Protein AF-A0A5Q4G7K2-F1 (afdb_monomer)

Solvent-accessible surface area (backbone atoms only — not comparable to full-atom values): 6669 Å² total; per-residue (Å²): 133,84,73,88,83,64,80,85,77,72,58,67,64,56,46,52,44,23,51,54,10,45,53,49,44,71,73,44,44,65,58,47,44,46,47,66,70,43,23,53,80,71,65,72,50,66,88,72,72,77,33,68,70,57,49,51,54,42,41,50,33,73,67,38,36,67,53,50,46,58,52,56,28,23,41,37,32,22,52,29,51,53,50,48,53,48,39,49,76,72,66,53,58,85,58,49,70,56,48,49,51,51,31,54,48,48,24,50,49,51,33,52,50,47,52,53,51,51,69,73,80

Mean predicted aligned error: 4.39 Å

Sequence (121 aa):
MSNQNKPRSHEPIVWLLFAAGGMIAAMLMPALVVITGIGAPVGLIADGSLDHERVIGMLGSPAGKLLVFPLISLLFWHAMHRIFHGLHDLGIQAGLGYYRVLCYGFALLATLLTAGILFLI

Radius of gyration: 18.49 Å; Cα contacts (8 Å, |Δi|>4): 87; chains: 1; bounding box: 49×34×48 Å

Foldseek 3Di:
DPDPPDDDDPVVVLVVLLVLLVVLCVPPVVVCCVVPVPCVVVVVDDPPPPDPVVLVVLLLDPVSLVVVLSNFLSVLSNVLVCVLVVCVVVVVPVCSVVSVCVSVVVSVVRSVVSVVVSVVD

Secondary structure (DSSP, 8-state):
---S-PPPPSHHHHHHHHHHHHHHHHHHHHHHIIIIIIITTTT-S-TTTT-HHHHHHHHHSHHHHHHHHHHHHHHHHHHHHHHHHHHHHTT--TTHHHHHHHHHHHHHHHHHHHHHHHHH-

Structure (mmCIF, N/CA/C/O backbone):
data_AF-A0A5Q4G7K2-F1
#
_entry.id   AF-A0A5Q4G7K2-F1
#
loop_
_atom_site.group_PDB
_atom_site.id
_atom_site.type_symbol
_atom_site.label_atom_id
_atom_site.label_alt_id
_atom_site.label_comp_id
_atom_site.label_asym_id
_atom_site.label_entity_id
_atom_site.label_seq_id
_atom_site.pdbx_PDB_ins_code
_atom_site.Cartn_x
_atom_site.Cartn_y
_atom_site.Cartn_z
_atom_site.occupancy
_atom_site.B_iso_or_equiv
_atom_site.auth_seq_id
_atom_site.auth_comp_id
_atom_site.auth_asym_id
_atom_site.auth_atom_id
_atom_site.pdbx_PDB_model_num
ATOM 1 N N . MET A 1 1 ? -32.302 9.496 25.020 1.00 59.12 1 MET A N 1
ATOM 2 C CA . MET A 1 1 ? -31.677 10.838 24.957 1.00 59.12 1 MET A CA 1
ATOM 3 C C . MET A 1 1 ? -30.293 10.692 24.340 1.00 59.12 1 MET A C 1
ATOM 5 O O . MET A 1 1 ? -29.506 9.915 24.865 1.00 59.12 1 MET A O 1
ATOM 9 N N . SER A 1 2 ? -29.999 11.353 23.214 1.00 65.31 2 SER A N 1
ATOM 10 C CA . SER A 1 2 ? -28.640 11.371 22.655 1.00 65.31 2 SER A CA 1
ATOM 11 C C . SER A 1 2 ? -27.760 12.272 23.516 1.00 65.31 2 SER A C 1
ATOM 13 O O . SER A 1 2 ? -28.101 13.431 23.752 1.00 65.31 2 SER A O 1
ATOM 15 N N . ASN A 1 3 ? -26.646 11.736 24.009 1.00 69.88 3 ASN A N 1
ATOM 16 C CA . ASN A 1 3 ? -25.684 12.499 24.793 1.00 69.88 3 ASN A CA 1
ATOM 17 C C . ASN A 1 3 ? -25.065 13.590 23.899 1.00 69.88 3 ASN A C 1
ATOM 19 O O . ASN A 1 3 ? -24.346 13.272 22.952 1.00 69.88 3 ASN A O 1
ATOM 23 N N . GLN A 1 4 ? -25.393 14.858 24.164 1.00 74.44 4 GLN A N 1
ATOM 24 C CA . GLN A 1 4 ? -25.007 16.006 23.328 1.00 74.44 4 GLN A CA 1
ATOM 25 C C . GLN A 1 4 ? -23.488 16.286 23.358 1.00 74.44 4 GLN A C 1
ATOM 27 O O . GLN A 1 4 ? -22.980 16.995 22.498 1.00 74.44 4 GLN A O 1
ATOM 32 N N . ASN A 1 5 ? -22.747 15.664 24.288 1.00 82.44 5 ASN A N 1
ATOM 33 C CA . ASN A 1 5 ? -21.296 15.801 24.455 1.00 82.44 5 ASN A CA 1
ATOM 34 C C . ASN A 1 5 ? -20.524 14.538 24.024 1.00 82.44 5 ASN A C 1
ATOM 36 O O . ASN A 1 5 ? -19.706 14.007 24.777 1.00 82.44 5 ASN A O 1
ATOM 40 N N . LYS A 1 6 ? -20.774 14.014 22.817 1.00 81.25 6 LYS A N 1
ATOM 41 C CA . LYS A 1 6 ? -19.961 12.912 22.271 1.00 81.25 6 LYS A CA 1
ATOM 42 C C . LYS A 1 6 ? -18.659 13.467 21.664 1.00 81.25 6 LYS A C 1
ATOM 44 O O . LYS A 1 6 ? -18.736 14.387 20.848 1.00 81.25 6 LYS A O 1
ATOM 49 N N . PRO A 1 7 ? -17.475 12.918 21.999 1.00 84.75 7 PRO A N 1
ATOM 50 C CA . PRO A 1 7 ? -16.228 13.335 21.364 1.00 84.75 7 PRO A CA 1
ATOM 51 C C . PRO A 1 7 ? -16.276 13.079 19.852 1.00 84.75 7 PRO A C 1
ATOM 53 O O . PRO A 1 7 ? -16.864 12.094 19.391 1.00 84.75 7 PRO A O 1
ATOM 56 N N . ARG A 1 8 ? -15.663 13.979 19.072 1.00 88.00 8 ARG A N 1
ATOM 57 C CA . ARG A 1 8 ? -15.573 13.837 17.613 1.00 88.00 8 ARG A CA 1
ATOM 58 C C . ARG A 1 8 ? -14.775 12.588 17.245 1.00 88.00 8 ARG A C 1
ATOM 60 O O . ARG A 1 8 ? -13.740 12.307 17.840 1.00 88.00 8 ARG A O 1
ATOM 67 N N . S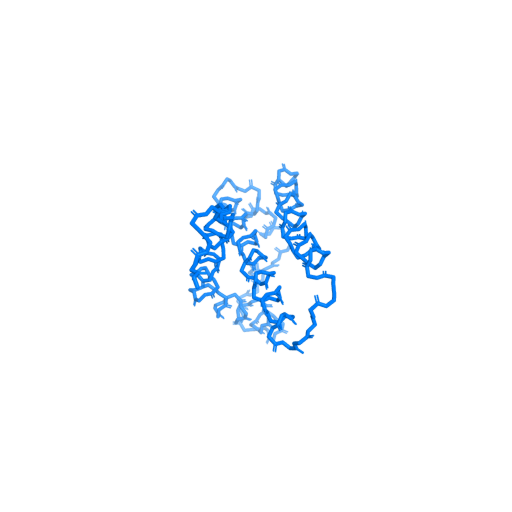ER A 1 9 ? -15.258 11.865 16.239 1.00 89.00 9 SER A N 1
ATOM 68 C CA . SER A 1 9 ? -14.579 10.682 15.712 1.00 89.00 9 SER A CA 1
ATOM 69 C C . SER A 1 9 ? -13.393 11.069 14.829 1.00 89.00 9 SER A C 1
ATOM 71 O O . SER A 1 9 ? -13.508 11.968 13.997 1.00 89.00 9 SER A O 1
ATOM 73 N N . HIS A 1 10 ? -12.286 10.342 14.963 1.00 89.50 10 HIS A N 1
ATOM 74 C CA . HIS A 1 10 ? -11.113 10.398 14.079 1.00 89.50 10 HIS A CA 1
ATOM 75 C C . HIS A 1 10 ? -11.270 9.571 12.794 1.00 89.50 10 HIS A C 1
ATOM 77 O O . HIS A 1 10 ? -10.395 9.597 11.931 1.00 89.50 10 HIS A O 1
ATOM 83 N N . GLU A 1 11 ? -12.387 8.859 12.639 1.00 92.12 11 GLU A N 1
ATOM 84 C CA . GLU A 1 11 ? -12.667 8.006 11.479 1.00 92.12 11 GLU A CA 1
ATOM 85 C C . GLU A 1 11 ? -12.536 8.704 10.108 1.00 92.12 11 GLU A C 1
ATOM 87 O O . GLU A 1 11 ? -11.990 8.073 9.204 1.00 92.12 11 GLU A O 1
ATOM 92 N N . PRO A 1 12 ? -12.933 9.986 9.917 1.00 95.25 12 PRO A N 1
ATOM 93 C CA . PRO A 1 12 ? -12.828 10.641 8.609 1.00 95.25 12 PRO A CA 1
ATOM 94 C C . PRO A 1 12 ? -11.410 10.671 8.021 1.00 95.25 12 PRO A C 1
ATOM 96 O O . PRO A 1 12 ? -11.252 10.599 6.806 1.00 95.25 12 PRO A O 1
ATOM 99 N N . ILE A 1 13 ? -10.376 10.739 8.869 1.00 94.69 13 ILE A N 1
ATOM 100 C CA . ILE A 1 13 ? -8.972 10.768 8.427 1.00 94.69 13 ILE A CA 1
ATOM 101 C C . ILE A 1 13 ? -8.592 9.424 7.802 1.00 94.69 13 ILE A C 1
ATOM 103 O O . ILE A 1 13 ? -8.046 9.365 6.703 1.00 94.69 13 ILE A O 1
ATOM 107 N N . VAL A 1 14 ? -8.910 8.332 8.496 1.00 94.94 14 VAL A N 1
ATOM 108 C CA . VAL A 1 14 ? -8.571 6.984 8.034 1.00 94.94 14 VAL A CA 1
ATOM 109 C C . VAL A 1 14 ? -9.442 6.579 6.849 1.00 94.94 14 VAL A C 1
ATOM 111 O O . VAL A 1 14 ? -8.966 5.932 5.918 1.00 94.94 14 VAL A O 1
ATOM 114 N N . TRP A 1 15 ? -10.703 7.010 6.848 1.00 97.38 15 TRP A N 1
ATOM 115 C CA . TRP A 1 15 ? -11.630 6.760 5.754 1.00 97.38 15 TRP A CA 1
ATOM 116 C C . TRP A 1 15 ? -11.154 7.381 4.434 1.00 97.38 15 TRP A C 1
ATOM 118 O O . TRP A 1 15 ? -11.282 6.749 3.390 1.00 97.38 15 TRP A O 1
ATOM 128 N N . LEU A 1 16 ? -10.537 8.570 4.469 1.00 97.81 16 LEU A N 1
ATOM 129 C CA . LEU A 1 16 ? -9.966 9.201 3.275 1.00 97.81 16 LEU A CA 1
ATOM 130 C C . LEU A 1 16 ? -8.867 8.333 2.637 1.00 97.81 16 LEU A C 1
ATOM 132 O O . LEU A 1 16 ? -8.879 8.113 1.426 1.00 97.81 16 LEU A O 1
ATOM 136 N N . LEU A 1 17 ? -7.950 7.802 3.453 1.00 97.81 17 LEU A N 1
ATOM 137 C CA . LEU A 1 17 ? -6.881 6.906 2.994 1.00 97.81 17 LEU A CA 1
ATOM 138 C C . LEU A 1 17 ? -7.448 5.586 2.455 1.00 97.81 17 LEU A C 1
ATOM 140 O O . LEU A 1 17 ? -7.033 5.113 1.398 1.00 97.81 17 LEU A O 1
ATOM 144 N N . PHE A 1 18 ? -8.440 5.026 3.151 1.00 98.31 18 PHE A N 1
ATOM 145 C CA . PHE A 1 18 ? -9.173 3.841 2.712 1.00 98.31 18 PHE A CA 1
ATOM 146 C C . PHE A 1 18 ? -9.853 4.043 1.350 1.00 98.31 18 PHE A C 1
ATOM 148 O O . PHE A 1 18 ? -9.761 3.168 0.484 1.00 98.31 18 PHE A O 1
ATOM 155 N N . ALA A 1 19 ? -10.528 5.177 1.153 1.00 98.12 19 ALA A N 1
ATOM 156 C CA . ALA A 1 19 ? -11.251 5.489 -0.074 1.00 98.12 19 ALA A CA 1
ATOM 157 C C . ALA A 1 19 ? -10.291 5.690 -1.255 1.00 98.12 19 ALA A C 1
ATOM 159 O O . ALA A 1 19 ? -10.504 5.112 -2.321 1.00 98.12 19 ALA A O 1
ATOM 160 N N . ALA A 1 20 ? -9.197 6.432 -1.052 1.00 98.25 20 ALA A N 1
ATOM 161 C CA . ALA A 1 20 ? -8.156 6.604 -2.064 1.00 98.25 20 ALA A CA 1
ATOM 162 C C . ALA A 1 20 ? -7.523 5.260 -2.464 1.00 98.25 20 ALA A C 1
ATOM 164 O O . ALA A 1 20 ? -7.409 4.948 -3.650 1.00 98.25 20 ALA A O 1
ATOM 165 N N . GLY A 1 21 ? -7.190 4.421 -1.479 1.00 98.38 21 GLY A N 1
ATOM 166 C CA . GLY A 1 21 ? -6.688 3.071 -1.724 1.00 98.38 21 GLY A CA 1
ATOM 167 C C . GLY A 1 21 ? -7.700 2.160 -2.414 1.00 98.38 21 GLY A C 1
ATOM 168 O O . GLY A 1 21 ? -7.319 1.354 -3.254 1.00 98.38 21 GLY A O 1
ATOM 169 N N . GLY A 1 22 ? -8.993 2.325 -2.128 1.00 98.31 22 GLY A N 1
ATOM 170 C CA . GLY A 1 22 ? -10.065 1.580 -2.787 1.00 98.31 22 GLY A CA 1
ATOM 171 C C . GLY A 1 22 ? -10.216 1.932 -4.260 1.00 98.31 22 GLY A C 1
ATOM 172 O O . GLY A 1 22 ? -10.407 1.039 -5.081 1.00 98.31 22 GLY A O 1
ATOM 173 N N . MET A 1 23 ? -10.066 3.211 -4.606 1.00 98.25 23 MET A N 1
ATOM 174 C CA . MET A 1 23 ? -10.048 3.648 -6.002 1.00 98.25 23 MET A CA 1
ATOM 175 C C . MET A 1 23 ? -8.851 3.053 -6.750 1.00 98.25 23 MET A C 1
ATOM 177 O O . MET A 1 23 ? -9.017 2.462 -7.814 1.00 98.25 23 MET A O 1
ATOM 181 N N . ILE A 1 24 ? -7.654 3.133 -6.158 1.00 97.56 24 ILE A N 1
ATOM 182 C CA . ILE A 1 24 ? -6.441 2.520 -6.718 1.00 97.56 24 ILE A CA 1
ATOM 183 C C . ILE A 1 24 ? -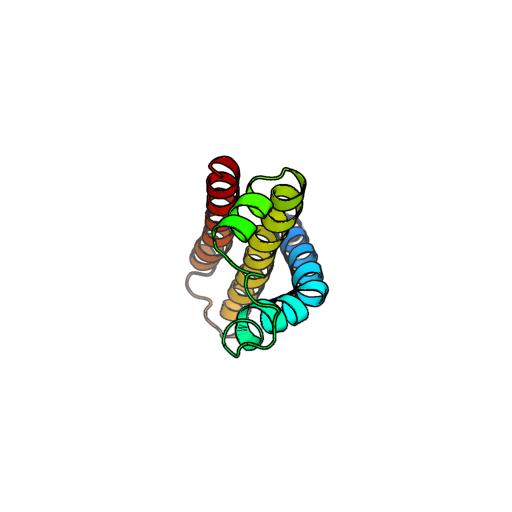6.624 1.013 -6.902 1.00 97.56 24 ILE A C 1
ATOM 185 O O . ILE A 1 24 ? -6.308 0.486 -7.968 1.00 97.56 24 ILE A O 1
ATOM 189 N N . ALA A 1 25 ? -7.168 0.323 -5.897 1.00 97.75 25 ALA A N 1
ATOM 190 C CA . ALA A 1 25 ? -7.441 -1.104 -5.977 1.00 97.75 25 ALA A CA 1
ATOM 191 C C . ALA A 1 25 ? -8.376 -1.423 -7.147 1.00 97.75 25 ALA A C 1
ATOM 193 O O . ALA A 1 25 ? -8.049 -2.266 -7.976 1.00 97.75 25 ALA A O 1
ATOM 194 N N . ALA A 1 26 ? -9.500 -0.716 -7.258 1.00 97.88 26 ALA A N 1
ATOM 195 C CA . ALA A 1 26 ? -10.479 -0.951 -8.312 1.00 97.88 26 ALA A CA 1
ATOM 196 C C . ALA A 1 26 ? -9.911 -0.706 -9.719 1.00 97.88 26 ALA A C 1
ATOM 198 O O . ALA A 1 26 ? -10.215 -1.461 -10.640 1.00 97.88 26 ALA A O 1
ATOM 199 N N . MET A 1 27 ? -9.081 0.327 -9.888 1.00 96.69 27 MET A N 1
ATOM 200 C CA . MET A 1 27 ? -8.549 0.710 -11.198 1.00 96.69 27 MET A CA 1
ATOM 201 C C . MET A 1 27 ? -7.329 -0.111 -11.624 1.00 96.69 27 MET A C 1
ATOM 203 O O . MET A 1 27 ? -7.190 -0.418 -12.805 1.00 96.69 27 MET A O 1
ATOM 207 N N . LEU A 1 28 ? -6.428 -0.443 -10.690 1.00 96.62 28 LEU A N 1
ATOM 208 C CA . LEU A 1 28 ? -5.100 -0.974 -11.020 1.00 96.62 28 LEU A CA 1
ATOM 209 C C . LEU A 1 28 ? -4.894 -2.435 -10.617 1.00 96.62 28 LEU A C 1
ATOM 211 O O . LEU A 1 28 ? -4.180 -3.145 -11.324 1.00 96.62 28 LEU A O 1
ATOM 215 N N . MET A 1 29 ? -5.508 -2.921 -9.530 1.00 96.25 29 MET A N 1
ATOM 216 C CA . MET A 1 29 ? -5.263 -4.300 -9.076 1.00 96.25 29 MET A CA 1
ATOM 217 C C . MET A 1 29 ? -5.623 -5.371 -10.110 1.00 96.25 29 MET A C 1
ATOM 219 O O . MET A 1 29 ? -4.841 -6.311 -10.223 1.00 96.25 29 MET A O 1
ATOM 223 N N . PRO A 1 30 ? -6.717 -5.267 -10.896 1.00 97.50 30 PRO A N 1
ATOM 224 C CA . PRO A 1 30 ? -7.003 -6.264 -11.925 1.00 97.50 30 PRO A CA 1
ATOM 225 C C . PRO A 1 30 ? -5.852 -6.410 -12.927 1.00 97.50 30 PRO A C 1
ATOM 227 O O . PRO A 1 30 ? -5.392 -7.520 -13.185 1.00 97.50 30 PRO A O 1
ATOM 230 N N . ALA A 1 31 ? -5.332 -5.289 -13.434 1.00 96.88 31 ALA A N 1
ATOM 231 C CA . ALA A 1 31 ? -4.213 -5.292 -14.369 1.00 96.88 31 ALA A CA 1
ATOM 232 C C . ALA A 1 31 ? -2.921 -5.795 -13.711 1.00 96.88 31 ALA A C 1
ATOM 234 O O . ALA A 1 31 ? -2.214 -6.605 -14.302 1.00 96.88 31 ALA A O 1
ATOM 235 N N . LEU A 1 32 ? -2.632 -5.369 -12.476 1.00 95.88 32 LEU A N 1
ATOM 236 C CA . LEU A 1 32 ? -1.447 -5.819 -11.743 1.00 95.88 32 LEU A CA 1
ATOM 237 C C . LEU A 1 32 ? -1.475 -7.330 -11.509 1.00 95.88 32 LEU A C 1
ATOM 239 O O . LEU A 1 32 ? -0.495 -7.994 -11.815 1.00 95.88 32 LEU A O 1
ATOM 243 N N . VAL A 1 33 ? -2.600 -7.888 -11.056 1.00 96.94 33 VAL A N 1
ATOM 244 C CA . VAL A 1 33 ? -2.759 -9.338 -10.858 1.00 96.94 33 VAL A CA 1
ATOM 245 C C . VAL A 1 33 ? -2.586 -10.093 -12.175 1.00 96.94 33 VAL A C 1
ATOM 247 O O . VAL A 1 33 ? -1.878 -11.097 -12.209 1.00 96.94 33 VAL A O 1
ATOM 250 N N . VAL A 1 34 ? -3.179 -9.602 -13.267 1.00 97.56 34 VAL A N 1
ATOM 251 C CA . VAL A 1 34 ? -3.029 -10.225 -14.589 1.00 97.56 34 VAL A CA 1
A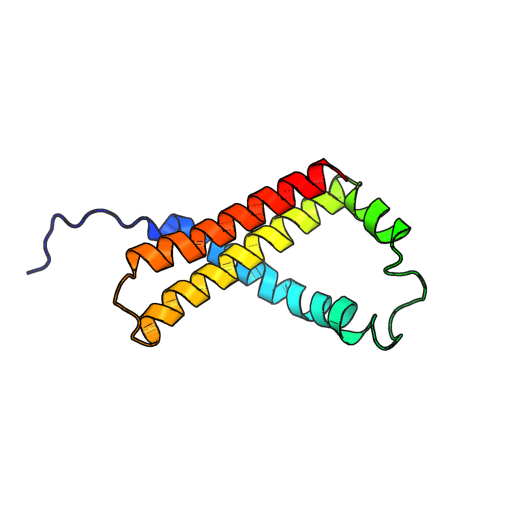TOM 252 C C . VAL A 1 34 ? -1.581 -10.179 -15.067 1.00 97.56 34 VAL A C 1
ATOM 254 O O . VAL A 1 34 ? -1.099 -11.181 -15.575 1.00 97.56 34 VAL A O 1
ATOM 257 N N . ILE A 1 35 ? -0.866 -9.067 -14.896 1.00 96.06 35 ILE A N 1
ATOM 258 C CA . ILE A 1 35 ? 0.505 -8.916 -15.400 1.00 96.06 35 ILE A CA 1
ATOM 259 C C . ILE A 1 35 ? 1.504 -9.668 -14.515 1.00 96.06 35 ILE A C 1
ATOM 261 O O . ILE A 1 35 ? 2.275 -10.481 -15.020 1.00 96.06 35 ILE A O 1
ATOM 265 N N . THR A 1 36 ? 1.506 -9.414 -13.205 1.00 94.81 36 THR A N 1
ATOM 266 C CA . THR A 1 36 ? 2.541 -9.921 -12.290 1.00 94.81 36 THR A CA 1
ATOM 267 C C . THR A 1 36 ? 2.187 -11.273 -11.681 1.00 94.81 36 THR A C 1
ATOM 269 O O . THR A 1 36 ? 3.072 -12.100 -11.494 1.00 94.81 36 THR A O 1
ATOM 272 N N . GLY A 1 37 ? 0.908 -11.516 -11.384 1.00 95.25 37 GLY A N 1
ATOM 273 C CA . GLY A 1 37 ? 0.446 -12.739 -10.723 1.00 95.25 37 GLY A CA 1
ATOM 274 C C . GLY A 1 37 ? 0.137 -13.897 -11.673 1.00 95.25 37 GLY A C 1
ATOM 275 O O . GLY A 1 37 ? 0.197 -15.048 -11.250 1.00 95.25 37 GLY A O 1
ATOM 276 N N . ILE A 1 38 ? -0.194 -13.612 -12.939 1.00 96.62 38 ILE A N 1
ATOM 277 C CA . ILE A 1 38 ? -0.600 -14.630 -13.925 1.00 96.62 38 ILE A CA 1
ATOM 278 C C . ILE A 1 38 ? 0.300 -14.593 -15.161 1.00 96.62 38 ILE A C 1
ATOM 280 O O . ILE A 1 38 ? 0.932 -15.590 -15.494 1.00 96.62 38 ILE A O 1
ATOM 284 N N . GLY A 1 39 ? 0.389 -13.444 -15.826 1.00 96.88 39 GLY A N 1
ATOM 285 C CA . GLY A 1 39 ? 1.039 -13.297 -17.121 1.00 96.88 39 GLY A CA 1
ATOM 286 C C . GLY A 1 39 ? 2.537 -13.566 -17.073 1.00 96.88 39 GLY A C 1
ATOM 287 O O . GLY A 1 39 ? 3.038 -14.307 -17.913 1.00 96.88 39 GLY A O 1
ATOM 288 N N . ALA A 1 40 ? 3.244 -13.021 -16.080 1.00 95.06 40 ALA A N 1
ATOM 289 C CA . ALA A 1 40 ? 4.671 -13.285 -15.920 1.00 95.06 40 ALA A CA 1
ATOM 290 C C . ALA A 1 40 ? 4.976 -14.756 -15.591 1.00 95.06 40 ALA A C 1
ATOM 292 O O . ALA A 1 40 ? 5.779 -15.351 -16.308 1.00 95.06 40 ALA A O 1
ATOM 293 N N . PRO A 1 41 ? 4.324 -15.387 -14.589 1.00 93.56 41 PRO A N 1
ATOM 294 C CA . PRO A 1 41 ? 4.602 -16.783 -14.252 1.00 93.56 41 PRO A CA 1
ATOM 295 C C . PRO A 1 41 ? 4.319 -17.787 -15.374 1.00 93.56 41 PRO A C 1
ATOM 297 O O . PRO A 1 41 ? 4.983 -18.817 -15.438 1.00 93.56 41 PRO A O 1
ATOM 300 N N . VAL A 1 42 ? 3.341 -17.512 -16.245 1.00 96.19 42 VAL A N 1
ATOM 301 C CA . VAL A 1 42 ? 2.953 -18.433 -17.330 1.00 96.19 42 VAL A CA 1
ATOM 302 C C . VAL A 1 42 ? 3.510 -18.044 -18.706 1.00 96.19 42 VAL A C 1
ATOM 304 O O . VAL A 1 42 ? 3.134 -18.653 -19.703 1.00 96.19 42 VAL A O 1
ATOM 307 N N . GLY A 1 43 ? 4.402 -17.048 -18.775 1.00 94.81 43 GLY A N 1
ATOM 308 C CA . GLY A 1 43 ? 5.083 -16.653 -20.015 1.00 94.81 43 GLY A CA 1
ATOM 309 C C . GLY A 1 43 ? 4.197 -15.931 -21.039 1.00 94.81 43 GLY A C 1
ATOM 310 O O . GLY A 1 43 ? 4.435 -16.027 -22.237 1.00 94.81 43 GLY A O 1
ATOM 311 N N . LEU A 1 44 ? 3.154 -15.224 -20.589 1.00 95.88 44 LEU A N 1
ATOM 312 C CA . LEU A 1 44 ? 2.236 -14.458 -21.452 1.00 95.88 44 LEU A CA 1
ATOM 313 C C . LEU A 1 44 ? 2.631 -12.984 -21.622 1.00 95.88 44 LEU A C 1
ATOM 315 O O . LEU A 1 44 ? 1.920 -12.227 -22.284 1.00 95.88 44 LEU A O 1
ATOM 319 N N . ILE A 1 45 ? 3.733 -12.554 -21.011 1.00 95.44 45 ILE A N 1
ATOM 320 C CA . ILE A 1 45 ? 4.309 -11.219 -21.200 1.00 95.44 45 ILE A CA 1
ATOM 321 C C . ILE A 1 45 ? 5.595 -11.333 -22.014 1.00 95.44 45 ILE A C 1
ATOM 323 O O . ILE A 1 45 ? 6.209 -12.393 -22.053 1.00 95.44 45 ILE A O 1
ATOM 327 N N . ALA A 1 46 ? 6.019 -10.239 -22.648 1.00 94.44 46 ALA A N 1
ATOM 328 C CA . ALA A 1 46 ? 7.258 -10.243 -23.418 1.00 94.44 46 ALA A CA 1
ATOM 329 C C . ALA A 1 46 ? 8.469 -10.561 -22.526 1.00 94.44 46 ALA A C 1
ATOM 331 O O . ALA A 1 46 ? 8.571 -10.031 -21.412 1.00 94.44 46 ALA A O 1
ATOM 332 N N . ASP A 1 47 ? 9.395 -11.367 -23.044 1.00 91.44 47 ASP A N 1
ATOM 333 C CA . ASP A 1 47 ? 10.630 -11.724 -22.349 1.00 91.44 47 ASP A CA 1
ATOM 334 C C . ASP A 1 47 ? 11.382 -10.470 -21.885 1.00 91.44 47 ASP A C 1
ATOM 336 O O . ASP A 1 47 ? 11.438 -9.444 -22.570 1.00 91.44 47 ASP A O 1
ATOM 340 N N . GLY A 1 48 ? 11.904 -10.528 -20.663 1.00 90.75 48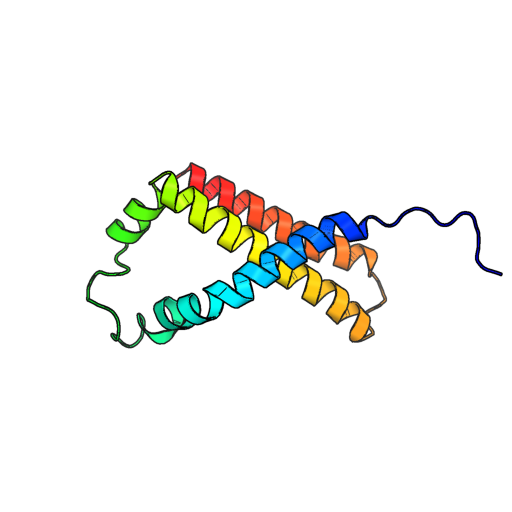 GLY A N 1
ATOM 341 C CA . GLY A 1 48 ? 12.601 -9.412 -20.031 1.00 90.75 48 GLY A CA 1
ATOM 342 C C . GLY A 1 48 ? 11.727 -8.221 -19.613 1.00 90.75 48 GLY A C 1
ATOM 343 O O . GLY A 1 48 ? 12.242 -7.163 -19.244 1.00 90.75 48 GLY A O 1
ATOM 344 N N . SER A 1 49 ? 10.392 -8.338 -19.649 1.00 91.62 49 SER A N 1
ATOM 345 C CA . SER A 1 49 ? 9.488 -7.260 -19.199 1.00 91.62 49 SER A CA 1
ATOM 346 C C . SER A 1 49 ? 9.573 -6.978 -17.697 1.00 91.62 49 SER A C 1
ATOM 348 O O . SER A 1 49 ? 9.394 -5.832 -17.290 1.00 91.62 49 SER A O 1
ATOM 350 N N . LEU A 1 50 ? 9.855 -8.001 -16.887 1.00 94.75 50 LEU A N 1
ATOM 351 C CA . LEU A 1 50 ? 9.985 -7.911 -15.427 1.00 94.75 50 LEU A CA 1
ATOM 352 C C . LEU A 1 50 ? 11.375 -8.355 -14.941 1.00 94.75 50 LEU A C 1
ATOM 354 O O . LEU A 1 50 ? 11.518 -8.777 -13.795 1.00 94.75 50 LEU A O 1
ATOM 358 N N . ASP A 1 51 ? 12.395 -8.250 -15.799 1.00 95.00 51 ASP A N 1
ATOM 359 C CA . ASP A 1 51 ? 13.780 -8.503 -15.396 1.00 95.00 51 ASP A CA 1
ATOM 360 C C . ASP A 1 51 ? 14.206 -7.544 -14.289 1.00 95.00 51 ASP A C 1
ATOM 362 O O . ASP A 1 51 ? 13.833 -6.366 -14.281 1.00 95.00 51 ASP A O 1
ATOM 366 N N . HIS A 1 52 ? 15.045 -8.052 -13.389 1.00 95.12 52 HIS A N 1
ATOM 367 C CA . HIS A 1 52 ? 15.538 -7.320 -12.228 1.00 95.12 52 HIS A CA 1
ATOM 368 C C . HIS A 1 52 ? 16.050 -5.917 -12.592 1.00 95.12 52 HIS A C 1
ATOM 370 O O . HIS A 1 52 ? 15.552 -4.928 -12.059 1.00 95.12 52 HIS A O 1
ATOM 376 N N . GLU A 1 53 ? 16.964 -5.816 -13.562 1.00 95.94 53 GLU A N 1
ATOM 377 C CA . GLU A 1 53 ? 17.568 -4.541 -13.978 1.00 95.94 53 GLU A CA 1
ATOM 378 C C . GLU A 1 53 ? 16.539 -3.543 -14.514 1.00 95.94 53 GLU A C 1
ATOM 380 O O . GLU A 1 53 ? 16.609 -2.343 -14.243 1.00 95.94 53 GLU A O 1
ATOM 385 N N . ARG A 1 54 ? 15.533 -4.034 -15.242 1.00 95.50 54 ARG A N 1
ATOM 386 C CA . ARG A 1 54 ? 14.477 -3.190 -15.802 1.00 95.50 54 ARG A CA 1
ATOM 387 C C . ARG A 1 54 ? 13.556 -2.654 -14.711 1.00 95.50 54 ARG A C 1
ATOM 389 O O . ARG A 1 54 ? 13.206 -1.473 -14.730 1.00 95.50 54 ARG A O 1
ATOM 396 N N . VAL A 1 55 ? 13.171 -3.507 -13.764 1.00 96.06 55 VAL A N 1
ATOM 397 C CA . VAL A 1 55 ? 12.312 -3.125 -12.637 1.00 96.06 55 VAL A CA 1
ATOM 398 C C . VAL A 1 55 ? 13.050 -2.163 -11.709 1.00 96.06 55 VAL A C 1
ATOM 400 O O . VAL A 1 55 ? 12.497 -1.119 -11.368 1.00 96.06 55 VAL A O 1
ATOM 403 N N . ILE A 1 56 ? 14.304 -2.454 -11.354 1.00 97.00 56 ILE A N 1
ATOM 404 C CA . ILE A 1 56 ? 15.132 -1.562 -10.533 1.00 97.00 56 ILE A CA 1
ATOM 405 C C . ILE A 1 56 ? 15.349 -0.220 -11.237 1.00 97.00 56 ILE A C 1
ATOM 407 O O . ILE A 1 56 ? 15.140 0.821 -10.618 1.00 97.00 56 ILE A O 1
ATOM 411 N N . GLY A 1 57 ? 15.647 -0.211 -12.540 1.00 97.00 57 GLY A N 1
ATOM 412 C CA . GLY A 1 57 ? 15.762 1.027 -13.315 1.00 97.00 57 GLY A CA 1
ATOM 413 C C . GLY A 1 57 ? 14.475 1.862 -13.313 1.00 97.00 57 GLY A C 1
ATOM 414 O O . GLY A 1 57 ? 14.520 3.083 -13.146 1.00 97.00 57 GLY A O 1
ATOM 415 N N . MET A 1 58 ? 13.306 1.219 -13.427 1.00 96.75 58 MET A N 1
ATOM 416 C CA . MET A 1 58 ? 12.012 1.897 -13.303 1.00 96.75 58 MET A CA 1
ATOM 417 C C . MET A 1 58 ? 11.823 2.491 -11.900 1.00 96.75 58 MET A C 1
ATOM 419 O O . MET A 1 58 ? 11.453 3.661 -11.781 1.00 96.75 58 MET A O 1
ATOM 423 N N . LEU A 1 59 ? 12.084 1.710 -10.848 1.00 97.00 59 LEU A N 1
ATOM 424 C CA . LEU A 1 59 ? 11.928 2.125 -9.450 1.00 97.00 59 LEU A CA 1
ATOM 425 C C . LEU A 1 59 ? 12.929 3.208 -9.026 1.00 97.00 59 LEU A C 1
ATOM 427 O O . LEU A 1 59 ? 12.602 4.005 -8.154 1.00 97.00 59 LEU A O 1
ATOM 431 N N . GLY A 1 60 ? 14.102 3.288 -9.659 1.00 96.44 60 GLY A N 1
ATOM 432 C CA . GLY A 1 60 ? 15.080 4.357 -9.431 1.00 96.44 60 GLY A CA 1
ATOM 433 C C . GLY A 1 60 ? 14.658 5.708 -10.019 1.00 96.44 60 GLY A C 1
ATOM 434 O O . GLY A 1 60 ? 15.097 6.762 -9.556 1.00 96.44 60 GLY A O 1
ATOM 435 N N . SER A 1 61 ? 13.756 5.717 -11.006 1.00 97.56 61 SER A N 1
ATOM 436 C CA . SER A 1 61 ? 13.268 6.958 -11.615 1.00 97.56 61 SER A CA 1
ATOM 437 C C . SER A 1 61 ? 12.277 7.707 -10.701 1.00 97.56 61 SER A C 1
ATOM 439 O O . SER A 1 61 ? 11.423 7.074 -10.073 1.00 97.56 61 SER A O 1
ATOM 441 N N . PRO A 1 62 ? 12.285 9.058 -10.665 1.00 96.88 62 PRO A N 1
ATOM 442 C CA . PRO A 1 62 ? 11.317 9.826 -9.876 1.00 96.88 62 PRO A CA 1
ATOM 443 C C . PRO A 1 62 ? 9.856 9.495 -10.211 1.00 96.88 62 PRO A C 1
ATOM 445 O O . PRO A 1 62 ? 9.019 9.400 -9.316 1.00 96.88 62 PRO A O 1
ATOM 448 N N . ALA A 1 63 ? 9.552 9.268 -11.492 1.00 97.25 63 ALA A N 1
ATOM 449 C CA . ALA A 1 63 ? 8.215 8.891 -11.941 1.00 97.25 63 ALA A CA 1
ATOM 450 C C . ALA A 1 63 ? 7.799 7.504 -11.422 1.00 97.25 63 ALA A C 1
ATOM 452 O O . ALA A 1 63 ? 6.677 7.342 -10.944 1.00 97.25 63 ALA A O 1
ATOM 453 N N . GLY A 1 64 ? 8.704 6.519 -11.457 1.00 96.75 64 GLY A N 1
ATOM 454 C CA . GLY A 1 64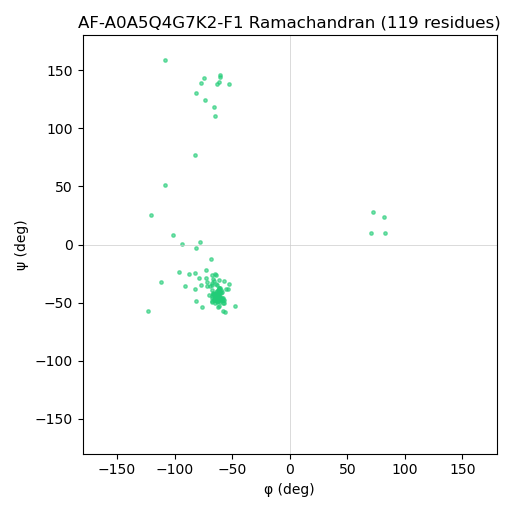 ? 8.448 5.184 -10.917 1.00 96.75 64 GLY A CA 1
ATOM 455 C C . GLY A 1 64 ? 8.184 5.211 -9.413 1.00 96.75 64 GLY A C 1
ATOM 456 O O . GLY A 1 64 ? 7.209 4.617 -8.952 1.00 96.75 64 GLY A O 1
ATOM 457 N N . LYS A 1 65 ? 8.973 5.982 -8.654 1.00 97.75 65 LYS A N 1
ATOM 458 C CA . LYS A 1 65 ? 8.755 6.178 -7.210 1.00 97.75 65 LYS A CA 1
ATOM 459 C C . LYS A 1 65 ? 7.401 6.822 -6.921 1.00 97.75 65 LYS A C 1
ATOM 461 O O . LYS A 1 65 ? 6.666 6.329 -6.067 1.00 97.75 65 LYS A O 1
ATOM 466 N N . LEU A 1 66 ? 7.046 7.882 -7.655 1.00 96.19 66 LEU A N 1
ATOM 467 C CA . LEU A 1 66 ? 5.760 8.575 -7.512 1.00 96.19 66 LEU A CA 1
ATOM 468 C C . LEU A 1 66 ? 4.556 7.697 -7.871 1.00 96.19 66 LEU A C 1
ATOM 470 O O . LEU A 1 66 ? 3.474 7.930 -7.344 1.00 96.19 66 LEU A O 1
ATOM 474 N N . LEU A 1 67 ? 4.730 6.694 -8.731 1.00 95.56 67 LEU A N 1
ATOM 475 C CA . LEU A 1 67 ? 3.679 5.736 -9.069 1.00 95.56 67 LEU A CA 1
ATOM 476 C C . LEU A 1 67 ? 3.562 4.627 -8.015 1.00 95.56 67 LEU A C 1
ATOM 478 O O . LEU A 1 67 ? 2.467 4.332 -7.537 1.00 95.56 67 LEU A O 1
ATOM 482 N N . VAL A 1 68 ? 4.684 4.013 -7.635 1.00 97.06 68 VAL A N 1
ATOM 483 C CA . VAL A 1 68 ? 4.701 2.812 -6.784 1.00 97.06 68 VAL A CA 1
ATOM 484 C C . VAL A 1 68 ? 4.449 3.137 -5.313 1.00 97.06 68 VAL A C 1
ATOM 486 O O . VAL A 1 68 ? 3.765 2.374 -4.629 1.00 97.06 68 VAL A O 1
ATOM 489 N N . PHE A 1 69 ? 4.926 4.285 -4.823 1.00 98.44 69 PHE A N 1
ATOM 490 C CA . PHE A 1 69 ? 4.721 4.689 -3.432 1.00 98.44 69 PHE A CA 1
ATOM 491 C C . PHE A 1 69 ? 3.236 4.781 -3.027 1.00 98.44 69 PHE A C 1
ATOM 493 O O . PHE A 1 69 ? 2.847 4.088 -2.077 1.00 98.44 69 PHE A O 1
ATOM 500 N N . PRO A 1 70 ? 2.383 5.586 -3.700 1.00 97.31 70 PRO A N 1
ATOM 501 C CA . PRO A 1 70 ? 0.970 5.667 -3.348 1.00 97.31 70 PRO A CA 1
ATOM 502 C C . PRO A 1 70 ? 0.237 4.359 -3.642 1.00 97.31 70 PRO A C 1
ATOM 504 O O . PRO A 1 70 ? -0.648 4.000 -2.872 1.00 97.31 70 PRO A O 1
ATOM 507 N N . LEU A 1 71 ? 0.625 3.626 -4.693 1.00 97.94 71 LEU A N 1
ATOM 508 C CA . LEU A 1 71 ? 0.045 2.326 -5.020 1.00 97.94 71 LEU A CA 1
ATOM 509 C C . LEU A 1 71 ? 0.170 1.356 -3.840 1.00 97.94 71 LEU A C 1
ATOM 511 O O . LEU A 1 71 ? -0.841 0.889 -3.324 1.00 97.94 71 LEU A O 1
ATOM 515 N N . ILE A 1 72 ? 1.390 1.090 -3.371 1.00 98.00 72 ILE A N 1
ATOM 516 C CA . ILE A 1 72 ? 1.615 0.138 -2.276 1.00 98.00 72 ILE A CA 1
ATOM 517 C C . ILE A 1 72 ? 1.025 0.674 -0.967 1.00 98.00 72 ILE A C 1
ATOM 519 O O . ILE A 1 72 ? 0.262 -0.026 -0.299 1.00 98.00 72 ILE A O 1
ATOM 523 N N . SER A 1 73 ? 1.333 1.925 -0.612 1.00 98.44 73 SER A N 1
ATOM 524 C CA . SER A 1 73 ? 0.920 2.492 0.676 1.00 98.44 73 SER A CA 1
ATOM 525 C C . SER A 1 73 ? -0.603 2.511 0.820 1.00 98.44 73 SER A C 1
ATOM 527 O O . SER A 1 73 ? -1.140 2.028 1.818 1.00 98.44 73 SER A O 1
ATOM 529 N N . LEU A 1 74 ? -1.327 3.025 -0.180 1.00 98.38 74 LEU A N 1
ATOM 530 C CA . LEU A 1 74 ? -2.780 3.173 -0.091 1.00 98.38 74 LEU A CA 1
ATOM 531 C C . LEU A 1 74 ? -3.518 1.832 -0.198 1.00 98.38 74 LEU A C 1
ATOM 533 O O . LEU A 1 74 ? -4.565 1.684 0.431 1.00 98.38 74 LEU A O 1
ATOM 537 N N . LEU A 1 75 ? -2.971 0.830 -0.898 1.00 98.31 75 LEU A N 1
ATOM 538 C CA . LEU A 1 75 ? -3.527 -0.528 -0.876 1.00 98.31 75 LEU A CA 1
ATOM 539 C C . LEU A 1 75 ? -3.499 -1.132 0.536 1.00 98.31 75 LEU A C 1
ATOM 541 O O . LEU A 1 75 ? -4.485 -1.745 0.952 1.00 98.31 75 LEU A O 1
ATOM 545 N N . PHE A 1 76 ? -2.431 -0.905 1.311 1.00 98.56 76 PHE A N 1
ATOM 546 C CA . PHE A 1 76 ? -2.385 -1.338 2.711 1.00 98.56 76 PHE A CA 1
ATOM 547 C C . PHE A 1 76 ? -3.391 -0.594 3.588 1.00 98.56 76 PHE A C 1
ATOM 549 O O . PHE A 1 76 ? -4.080 -1.235 4.383 1.00 98.56 76 PHE A O 1
ATOM 556 N N . TRP A 1 77 ? -3.539 0.725 3.425 1.00 98.62 77 TRP A N 1
ATOM 557 C CA . TRP A 1 77 ? -4.579 1.482 4.134 1.00 98.62 77 TRP A CA 1
ATOM 558 C C . TRP A 1 77 ? -5.982 0.966 3.807 1.00 98.62 77 TRP A C 1
ATOM 560 O O . TRP A 1 77 ? -6.796 0.788 4.715 1.00 98.62 77 TRP A O 1
ATOM 570 N N . HIS A 1 78 ? -6.252 0.658 2.537 1.00 98.44 78 HIS A N 1
ATOM 571 C CA . HIS A 1 78 ? -7.520 0.072 2.120 1.00 98.44 78 HIS A CA 1
ATOM 572 C C . H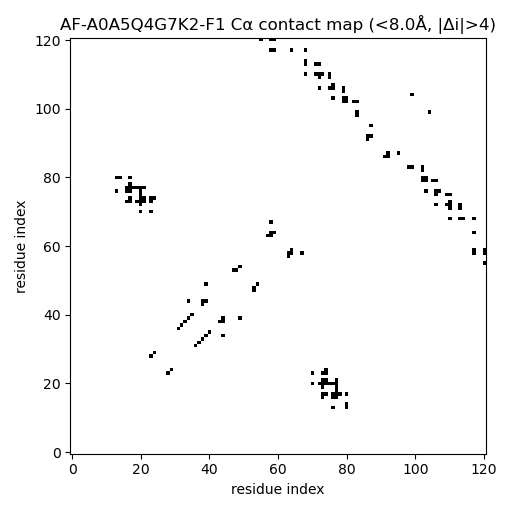IS A 1 78 ? -7.771 -1.291 2.776 1.00 98.44 78 HIS A C 1
ATOM 574 O O . HIS A 1 78 ? -8.809 -1.498 3.410 1.00 98.44 78 HIS A O 1
ATOM 580 N N . ALA A 1 79 ? -6.810 -2.210 2.654 1.00 98.12 79 ALA A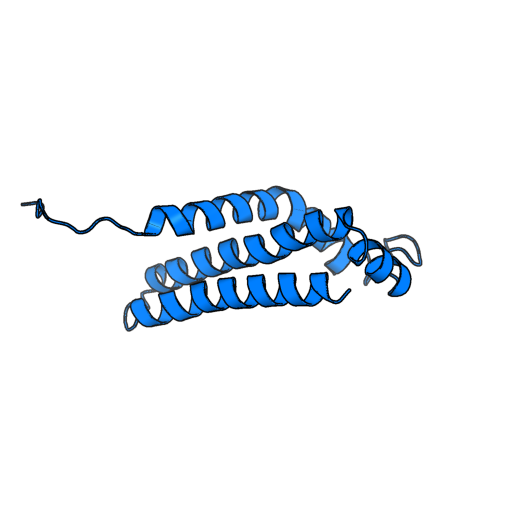 N 1
ATOM 581 C CA . ALA A 1 79 ? -6.926 -3.566 3.176 1.00 98.12 79 ALA A CA 1
ATOM 582 C C . ALA A 1 79 ? -7.084 -3.579 4.702 1.00 98.12 79 ALA A C 1
ATOM 584 O O . ALA A 1 79 ? -8.002 -4.208 5.225 1.00 98.12 79 ALA A O 1
ATOM 585 N N . MET A 1 80 ? -6.238 -2.842 5.424 1.00 98.31 80 MET A N 1
ATOM 586 C CA . MET A 1 80 ? -6.256 -2.822 6.888 1.00 98.31 80 MET A CA 1
ATOM 587 C C . MET A 1 80 ? -7.523 -2.179 7.452 1.00 98.31 80 MET A C 1
ATOM 589 O O . MET A 1 80 ? -8.035 -2.645 8.467 1.00 98.31 80 MET A O 1
ATOM 593 N N . HIS A 1 81 ? -8.076 -1.162 6.785 1.00 97.75 81 HIS A N 1
ATOM 594 C CA . HIS A 1 81 ? -9.365 -0.588 7.172 1.00 97.75 81 HIS A CA 1
ATOM 595 C C . HIS A 1 81 ? -10.513 -1.593 7.014 1.00 97.75 81 HIS A C 1
ATOM 597 O O . HIS A 1 81 ? -11.332 -1.738 7.922 1.00 97.75 81 HIS A O 1
ATOM 603 N N . ARG A 1 82 ? -10.552 -2.335 5.896 1.00 97.19 82 ARG A N 1
ATOM 604 C CA . ARG A 1 82 ? -11.541 -3.405 5.683 1.00 97.19 82 ARG A CA 1
ATOM 605 C C . ARG A 1 82 ? -11.399 -4.528 6.703 1.00 97.19 82 ARG A C 1
ATOM 607 O O . ARG A 1 82 ? -12.410 -4.970 7.231 1.00 97.19 82 ARG A O 1
ATOM 614 N N . ILE A 1 83 ? -10.174 -4.964 6.998 1.00 97.00 83 ILE A N 1
ATOM 615 C CA . ILE A 1 83 ? -9.914 -6.015 7.991 1.00 97.00 83 ILE A CA 1
ATOM 616 C C . ILE A 1 83 ? -10.356 -5.554 9.379 1.00 97.00 83 ILE A C 1
ATOM 618 O O . ILE A 1 83 ? -11.064 -6.289 10.055 1.00 97.00 83 ILE A O 1
ATOM 622 N N . PHE A 1 84 ? -10.007 -4.333 9.791 1.00 96.12 84 PHE A N 1
ATOM 623 C CA . PHE A 1 84 ? -10.393 -3.800 11.097 1.00 96.12 84 PHE A CA 1
ATOM 624 C C . PHE A 1 84 ? -11.916 -3.793 11.305 1.00 96.12 84 PHE A C 1
ATOM 626 O O . PHE A 1 84 ? -12.399 -4.301 12.317 1.00 96.12 84 PHE A O 1
ATOM 633 N N . HIS A 1 85 ? -12.674 -3.257 10.343 1.00 94.75 85 HIS A N 1
ATOM 634 C CA . HIS A 1 85 ? -14.140 -3.268 10.415 1.00 94.75 85 HIS A CA 1
ATOM 635 C C . HIS A 1 85 ? -14.713 -4.681 10.256 1.00 94.75 85 HIS A C 1
ATOM 637 O O . HIS A 1 85 ? -15.632 -5.048 10.978 1.00 94.75 85 HIS A O 1
ATOM 643 N N . GLY A 1 86 ? -14.100 -5.525 9.422 1.00 95.50 86 GLY A N 1
ATOM 644 C CA . GLY A 1 86 ? -14.475 -6.932 9.286 1.00 95.50 86 GLY A CA 1
ATOM 645 C C . GLY A 1 86 ? -14.339 -7.723 10.591 1.00 95.50 86 GLY A C 1
ATOM 646 O O . GLY A 1 86 ? -15.203 -8.534 10.899 1.00 95.50 86 GLY A O 1
ATOM 647 N N . LEU A 1 87 ? -13.312 -7.462 11.409 1.00 94.31 87 LEU A N 1
ATOM 648 C CA . LEU A 1 87 ? -13.171 -8.082 12.736 1.00 94.31 87 LEU A CA 1
ATOM 649 C C . LEU A 1 87 ? -14.346 -7.722 13.654 1.00 94.31 87 LEU A C 1
ATOM 651 O O . LEU A 1 87 ? -14.870 -8.586 14.356 1.00 94.31 87 LEU A O 1
ATOM 655 N N . HIS A 1 88 ? -14.780 -6.460 13.622 1.00 90.88 88 HIS A N 1
ATOM 656 C CA . HIS A 1 88 ? -15.955 -6.018 14.366 1.00 90.88 88 HIS A CA 1
ATOM 65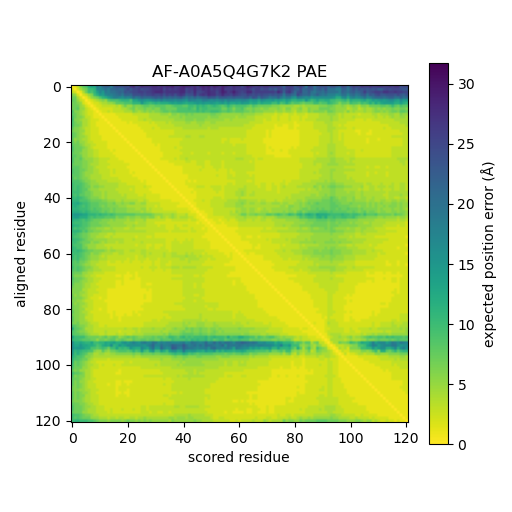7 C C . HIS A 1 88 ? -17.230 -6.719 13.873 1.00 90.88 88 HIS A C 1
ATOM 659 O O . HIS A 1 88 ? -18.011 -7.206 14.693 1.00 90.88 88 HIS A O 1
ATOM 665 N N . ASP A 1 89 ? -17.408 -6.823 12.554 1.00 92.50 89 ASP A N 1
ATOM 666 C CA . ASP A 1 89 ? -18.574 -7.459 11.928 1.00 92.50 89 ASP A CA 1
ATOM 667 C C . ASP A 1 89 ? -18.634 -8.973 12.191 1.00 92.50 89 ASP A C 1
ATOM 669 O O . ASP A 1 89 ? -19.716 -9.542 12.321 1.00 92.50 89 ASP A O 1
ATOM 673 N N . LEU A 1 90 ? -17.479 -9.624 12.357 1.00 93.25 90 LEU A N 1
ATOM 674 C CA . LEU A 1 90 ? -17.358 -11.030 12.760 1.00 93.25 90 LEU A CA 1
ATOM 675 C C . LEU A 1 90 ? -17.572 -11.259 14.269 1.00 93.25 90 LEU A C 1
ATOM 677 O O . LEU A 1 90 ? -17.449 -12.386 14.745 1.00 93.25 90 LEU A O 1
ATOM 681 N N . GLY A 1 91 ? -17.876 -10.210 15.038 1.00 90.00 91 GLY A N 1
ATOM 682 C CA . GLY A 1 91 ? -18.124 -10.299 16.478 1.00 90.00 91 GLY A CA 1
ATOM 683 C C . GLY A 1 91 ? -16.862 -10.305 17.347 1.00 90.00 91 GLY A C 1
ATOM 684 O O . GLY A 1 91 ? -16.953 -10.505 18.559 1.00 90.00 91 GLY A O 1
ATOM 685 N N . ILE A 1 92 ? -15.681 -10.035 16.779 1.00 90.12 92 ILE A N 1
ATOM 686 C CA . ILE A 1 92 ? -14.416 -9.937 17.521 1.00 90.12 92 ILE A CA 1
ATOM 687 C C . ILE A 1 92 ? -14.318 -8.537 18.143 1.00 90.12 92 ILE A C 1
ATOM 689 O O . ILE A 1 92 ? -13.641 -7.635 17.652 1.00 90.12 92 ILE A O 1
ATOM 693 N N . GLN A 1 93 ? -15.055 -8.341 19.235 1.00 78.00 93 GLN A N 1
ATOM 694 C CA . GLN A 1 93 ? -15.201 -7.037 19.893 1.00 78.00 93 GLN A CA 1
ATOM 695 C C . GLN A 1 93 ? -14.239 -6.843 21.074 1.00 78.00 93 GLN A C 1
ATOM 697 O O . GLN A 1 93 ? -13.892 -5.710 21.424 1.00 78.00 93 GLN A O 1
ATOM 702 N N . ALA A 1 94 ? -13.769 -7.938 21.680 1.00 77.81 94 ALA A N 1
ATOM 703 C CA . ALA A 1 94 ? -12.771 -7.887 22.741 1.00 77.81 94 ALA A CA 1
ATOM 704 C C . ALA A 1 94 ? -11.444 -7.360 22.177 1.00 77.81 94 ALA A C 1
ATOM 706 O O . ALA A 1 94 ? -10.861 -7.970 21.288 1.00 77.81 94 ALA A O 1
ATOM 707 N N . GLY A 1 95 ? -10.961 -6.223 22.681 1.00 81.31 95 GLY A N 1
ATOM 708 C CA . GLY A 1 95 ? -9.698 -5.643 22.220 1.00 81.31 95 GLY A CA 1
ATOM 709 C C . GLY A 1 95 ? -9.797 -4.829 20.926 1.00 81.31 95 GLY A C 1
ATOM 710 O O . GLY A 1 95 ? -8.786 -4.633 20.263 1.00 81.31 95 GLY A O 1
ATOM 711 N N . LEU A 1 96 ? -10.966 -4.285 20.566 1.00 81.88 96 LEU A N 1
ATOM 712 C CA . LEU A 1 96 ? -11.112 -3.455 19.358 1.00 81.88 96 LEU A CA 1
ATOM 713 C C . LEU A 1 96 ? -10.103 -2.288 19.289 1.00 81.88 96 LEU A C 1
ATOM 715 O O . LEU A 1 96 ? -9.610 -1.945 18.216 1.00 81.88 96 LEU A O 1
ATOM 719 N N . GLY A 1 97 ? -9.737 -1.702 20.435 1.00 87.56 97 GLY A N 1
ATOM 720 C CA . GLY A 1 97 ? -8.662 -0.706 20.505 1.00 87.56 97 GLY A CA 1
ATOM 721 C C . GLY A 1 97 ? -7.291 -1.266 20.105 1.00 87.56 97 GLY A C 1
ATOM 722 O O . GLY A 1 97 ? -6.556 -0.614 19.368 1.00 87.56 97 G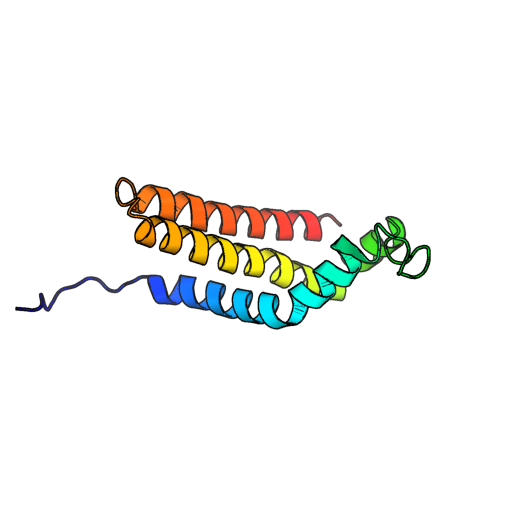LY A O 1
ATOM 723 N N . TYR A 1 98 ? -6.978 -2.493 20.524 1.00 91.19 98 TYR A N 1
ATOM 724 C CA . TYR A 1 98 ? -5.749 -3.197 20.158 1.00 91.19 98 TYR A CA 1
ATOM 725 C C . TYR A 1 98 ? -5.712 -3.518 18.659 1.00 91.19 98 TYR A C 1
ATOM 727 O O . TYR A 1 98 ? -4.742 -3.172 17.989 1.00 91.19 98 TYR A O 1
ATOM 735 N N . TYR A 1 99 ? -6.795 -4.063 18.096 1.00 92.88 99 TYR A N 1
ATOM 736 C CA . TYR A 1 99 ? -6.870 -4.337 16.656 1.00 92.88 99 TYR A CA 1
ATOM 737 C C . TYR A 1 99 ? -6.797 -3.069 15.806 1.00 92.88 99 TYR A C 1
ATOM 739 O O . TYR A 1 99 ? -6.172 -3.079 14.750 1.00 92.88 99 TYR A O 1
ATOM 747 N N . ARG A 1 100 ? -7.357 -1.949 16.282 1.00 93.88 100 ARG A N 1
ATOM 748 C CA . ARG A 1 100 ? -7.202 -0.648 15.617 1.00 93.88 100 ARG A CA 1
ATOM 749 C C . ARG A 1 100 ? -5.728 -0.253 15.505 1.00 93.88 100 ARG A C 1
ATOM 751 O O . ARG A 1 100 ? -5.292 0.164 14.434 1.00 93.88 100 ARG A O 1
ATOM 758 N N . VAL A 1 101 ? -4.977 -0.377 16.601 1.00 95.25 101 VAL A N 1
ATOM 759 C CA . VAL A 1 101 ? -3.539 -0.070 16.633 1.00 95.25 101 VAL A CA 1
ATOM 760 C C . VAL A 1 101 ? -2.759 -1.035 15.748 1.00 95.25 101 VAL A C 1
ATOM 762 O O . VAL A 1 101 ? -1.905 -0.585 14.995 1.00 95.25 101 VAL A O 1
ATOM 765 N N . LEU A 1 102 ? -3.075 -2.332 15.772 1.00 96.06 102 LEU A N 1
ATOM 766 C CA . LEU A 1 102 ? -2.417 -3.311 14.909 1.00 96.06 102 LEU A CA 1
ATOM 767 C C . LEU A 1 102 ? -2.654 -3.030 13.422 1.00 96.06 102 LEU A C 1
ATOM 769 O O . LEU A 1 102 ? -1.692 -2.910 12.672 1.00 96.06 102 LEU A O 1
ATOM 773 N N . CYS A 1 103 ? -3.909 -2.893 12.988 1.00 97.00 103 CYS A N 1
ATOM 774 C CA . CYS A 1 103 ? -4.242 -2.706 11.576 1.00 97.00 103 CYS A CA 1
ATOM 775 C C . CYS A 1 103 ? -3.663 -1.394 11.027 1.00 97.00 103 CYS A C 1
ATOM 777 O O . CYS A 1 103 ? -2.991 -1.390 9.997 1.00 97.00 103 CYS A O 1
ATOM 779 N N . TYR A 1 104 ? -3.876 -0.271 11.718 1.00 97.06 104 TYR A N 1
ATOM 780 C CA . TYR A 1 104 ? -3.384 1.023 11.235 1.00 97.06 104 TYR A CA 1
ATOM 781 C C . TYR A 1 104 ? -1.892 1.231 11.496 1.00 97.06 104 TYR A C 1
ATOM 783 O O . TYR A 1 104 ? -1.225 1.886 10.699 1.00 97.06 104 TYR A O 1
ATOM 791 N N . GLY A 1 105 ? -1.341 0.621 12.547 1.00 97.88 105 GLY A N 1
ATOM 792 C CA . GLY A 1 105 ? 0.100 0.555 12.772 1.00 97.88 105 GLY A CA 1
ATOM 793 C C . GLY A 1 105 ? 0.809 -0.241 11.679 1.00 97.88 105 GLY A C 1
ATOM 794 O O . GLY A 1 105 ? 1.839 0.202 11.182 1.00 97.88 105 GLY A O 1
ATOM 795 N N . PHE A 1 106 ? 0.227 -1.357 11.232 1.00 98.38 106 PHE A N 1
ATOM 796 C CA . PHE A 1 106 ? 0.744 -2.130 10.104 1.00 98.38 106 PHE A CA 1
ATOM 797 C C . PHE A 1 106 ? 0.675 -1.341 8.790 1.00 98.38 106 PHE A C 1
ATOM 799 O O . PHE A 1 106 ? 1.658 -1.301 8.054 1.00 98.38 106 PHE A O 1
ATOM 806 N N . ALA A 1 107 ? -0.442 -0.656 8.512 1.00 98.44 107 ALA A N 1
ATOM 807 C CA . ALA A 1 107 ? -0.558 0.200 7.328 1.00 98.44 107 ALA A CA 1
ATOM 808 C C . ALA A 1 107 ? 0.485 1.334 7.327 1.00 98.44 107 ALA A C 1
ATOM 810 O O . ALA A 1 107 ? 1.112 1.609 6.299 1.00 98.44 107 ALA A O 1
ATOM 811 N N . LEU A 1 108 ? 0.725 1.957 8.486 1.00 98.50 108 LEU A N 1
ATOM 812 C CA . LEU A 1 108 ? 1.766 2.968 8.648 1.00 98.50 108 LEU A CA 1
ATOM 813 C C . LEU A 1 108 ? 3.168 2.374 8.463 1.00 98.50 108 LEU A C 1
ATOM 815 O O . LEU A 1 108 ? 3.966 2.938 7.720 1.00 98.50 108 LEU A O 1
ATOM 819 N N . LEU A 1 109 ? 3.461 1.229 9.083 1.00 98.69 109 LEU A N 1
ATOM 820 C CA . LEU A 1 109 ? 4.745 0.543 8.938 1.00 98.69 109 LEU A CA 1
ATOM 821 C C . LEU A 1 109 ? 5.027 0.211 7.470 1.00 98.69 109 LEU A C 1
ATOM 823 O O . LEU A 1 109 ? 6.101 0.530 6.970 1.00 98.69 109 LEU A O 1
ATOM 827 N N . ALA A 1 110 ? 4.055 -0.361 6.759 1.00 98.56 110 ALA A N 1
ATOM 828 C CA . ALA A 1 110 ? 4.184 -0.664 5.338 1.00 98.56 110 ALA A CA 1
ATOM 829 C C . ALA A 1 110 ? 4.418 0.602 4.495 1.00 98.56 110 ALA A C 1
ATOM 831 O O . ALA A 1 110 ? 5.247 0.590 3.585 1.00 98.56 110 ALA A O 1
ATOM 832 N N . THR A 1 111 ? 3.750 1.711 4.830 1.00 98.69 111 THR A N 1
ATOM 833 C CA . THR A 1 111 ? 3.969 3.016 4.182 1.00 98.69 111 THR A CA 1
ATOM 834 C C . THR A 1 111 ? 5.413 3.496 4.382 1.00 98.69 111 THR A C 1
ATOM 836 O O . THR A 1 111 ? 6.079 3.874 3.420 1.00 98.69 111 THR A O 1
ATOM 839 N N . LEU A 1 112 ? 5.927 3.441 5.616 1.00 98.69 112 LEU A N 1
ATOM 840 C CA . LEU A 1 112 ? 7.293 3.867 5.943 1.00 98.69 112 LEU A CA 1
ATOM 841 C C . LEU A 1 112 ? 8.352 2.969 5.297 1.00 98.69 112 LEU A C 1
ATOM 843 O O . LEU A 1 112 ? 9.331 3.479 4.761 1.00 98.69 112 LEU A O 1
ATOM 847 N N . LEU A 1 113 ? 8.143 1.650 5.297 1.00 98.62 113 LEU A N 1
ATOM 848 C CA . LEU A 1 113 ? 9.028 0.701 4.620 1.00 98.62 113 LEU A CA 1
ATOM 849 C C . LEU A 1 113 ? 9.048 0.942 3.110 1.00 98.62 113 LEU A C 1
ATOM 851 O O . LEU A 1 113 ? 10.119 0.967 2.517 1.00 98.62 113 LEU A O 1
ATOM 855 N N . THR A 1 114 ? 7.887 1.188 2.498 1.00 98.44 114 THR A N 1
ATOM 856 C CA . THR A 1 114 ? 7.797 1.513 1.068 1.00 98.44 114 THR A CA 1
ATOM 857 C C . THR A 1 114 ? 8.571 2.789 0.748 1.00 98.44 114 THR A C 1
ATOM 859 O O . THR A 1 114 ? 9.372 2.798 -0.183 1.00 98.44 114 THR A O 1
ATOM 862 N N . ALA A 1 115 ? 8.382 3.853 1.535 1.00 98.31 115 ALA A N 1
ATOM 863 C CA . ALA A 1 115 ? 9.128 5.097 1.366 1.00 98.31 115 ALA A CA 1
ATOM 864 C C . ALA A 1 115 ? 10.640 4.888 1.543 1.00 98.31 115 ALA A C 1
ATOM 866 O O . ALA A 1 115 ? 11.419 5.349 0.715 1.00 98.31 115 ALA A O 1
ATOM 867 N N . GLY A 1 116 ? 11.049 4.170 2.594 1.00 98.38 116 GLY A N 1
ATOM 868 C CA . GLY A 1 116 ? 12.453 3.892 2.887 1.00 98.38 116 GLY A CA 1
ATOM 869 C C . GLY A 1 116 ? 13.129 3.078 1.787 1.00 98.38 116 GLY A C 1
ATOM 870 O O . GLY A 1 116 ? 14.196 3.456 1.323 1.00 98.38 116 GLY A O 1
ATOM 871 N N . ILE A 1 117 ? 12.489 2.009 1.311 1.00 97.88 117 ILE A N 1
ATOM 872 C CA . ILE A 1 117 ? 13.026 1.171 0.232 1.00 97.88 117 ILE A CA 1
ATOM 873 C C . ILE A 1 117 ? 13.128 1.969 -1.072 1.00 97.88 117 ILE A C 1
ATOM 875 O O . ILE A 1 117 ? 14.187 1.980 -1.686 1.00 97.88 117 ILE A O 1
ATOM 879 N N . LEU A 1 118 ? 12.077 2.692 -1.475 1.00 97.75 118 LEU A N 1
ATOM 880 C CA . LEU A 1 118 ? 12.117 3.514 -2.693 1.00 97.75 118 LEU A CA 1
ATOM 881 C C . LEU A 1 118 ? 13.114 4.675 -2.600 1.00 97.75 118 LEU A C 1
ATOM 883 O O . LEU A 1 118 ? 13.583 5.161 -3.624 1.00 97.75 118 LEU A O 1
ATOM 887 N N . PHE A 1 119 ? 13.424 5.155 -1.397 1.00 96.88 119 PHE A N 1
ATOM 888 C CA . PHE A 1 119 ? 14.465 6.159 -1.201 1.00 96.88 119 PHE A CA 1
ATOM 889 C C . PHE A 1 119 ? 15.874 5.580 -1.397 1.00 96.88 119 PHE A C 1
ATOM 891 O O . PHE A 1 119 ? 16.754 6.297 -1.861 1.00 96.88 119 PHE A O 1
ATOM 898 N N . LEU A 1 120 ? 16.073 4.303 -1.054 1.00 96.81 120 LEU A N 1
ATOM 899 C CA . LEU A 1 120 ? 17.359 3.606 -1.160 1.00 96.81 120 LEU A CA 1
ATOM 900 C C . LEU A 1 120 ? 17.660 3.059 -2.562 1.00 96.81 120 LEU A C 1
ATOM 902 O O . LEU A 1 120 ? 18.830 2.845 -2.871 1.00 96.81 120 LEU A O 1
ATOM 906 N N . ILE A 1 121 ? 16.626 2.811 -3.370 1.00 94.00 121 ILE A N 1
ATOM 907 C CA . ILE A 1 121 ? 16.738 2.467 -4.800 1.00 94.00 121 ILE A CA 1
ATOM 908 C C . ILE A 1 121 ? 17.072 3.723 -5.600 1.00 94.00 121 ILE A C 1
ATOM 910 O O . ILE A 1 121 ? 17.964 3.675 -6.467 1.00 94.00 121 ILE A O 1
#

Nearest PDB structures (foldseek):
  3cir-assembly1_D  TM=9.399E-01  e=7.330E-08  Escherichia coli
  2b76-assembly2_P  TM=9.325E-01  e=5.064E-07  Escherichia coli
  2acz-assembly1_C-2  TM=6.596E-01  e=4.986E-03  Escherichia coli
  2wu2-assembly3_K  TM=6.028E-01  e=7.965E-03  Escherichia coli
  2wu5-assembly1_H  TM=6.773E-01  e=2.156E-02  Escherichia coli

pLDDT: mean 94.25, std 6.67, range [59.12, 98.69]